Protein AF-A0A235H9I3-F1 (afdb_monomer)

Radius of gyration: 16.83 Å; Cα contacts (8 Å, |Δi|>4): 30; chains: 1; bounding box: 25×37×38 Å

pLDDT: mean 73.73, std 14.05, range [42.53, 93.44]

Sequence (68 aa):
MKLLLAKFDPATDLYMLAFKARCGGCGRRGCHIQPSEPPAPGTPGYREWLSDEMNRCQAFLTQARERL

Organism: Azospirillum brasilense (NCBI:txid192)

Solvent-accessible surface area (backbone atoms only — not comparable to full-atom values): 4358 Å² total; per-residue (Å²): 144,87,60,74,69,80,77,49,63,92,86,58,46,73,66,57,48,43,47,69,37,58,41,90,87,78,65,45,67,20,59,92,63,67,78,72,78,74,66,54,91,91,42,90,64,24,69,61,51,50,53,54,50,50,51,52,51,50,53,50,54,53,58,50,61,78,74,108

Mean predicted aligned error: 13.14 Å

Structure (mmCIF, N/CA/C/O backbone):
data_AF-A0A235H9I3-F1
#
_entry.id   AF-A0A235H9I3-F1
#
loop_
_atom_site.group_PDB
_atom_site.id
_atom_site.type_symb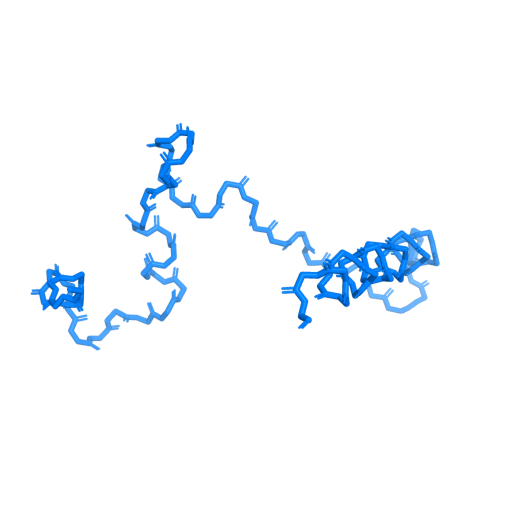ol
_atom_site.label_atom_id
_atom_site.label_alt_id
_atom_site.label_comp_id
_atom_site.label_asym_id
_atom_site.label_entity_id
_atom_site.label_seq_id
_atom_site.pdbx_PDB_ins_code
_atom_site.Cartn_x
_atom_site.Cartn_y
_atom_site.Cartn_z
_atom_site.occupancy
_atom_site.B_iso_or_equiv
_atom_site.auth_seq_id
_atom_site.auth_comp_id
_atom_site.auth_asym_id
_atom_site.auth_atom_id
_atom_site.pdbx_PDB_model_num
ATOM 1 N N . MET A 1 1 ? -4.854 -11.995 22.417 1.00 42.53 1 MET A N 1
ATOM 2 C CA . MET A 1 1 ? -4.021 -11.679 21.233 1.00 42.53 1 MET A CA 1
ATOM 3 C C . MET A 1 1 ? -2.745 -12.542 21.210 1.00 42.53 1 MET A C 1
ATOM 5 O O . MET A 1 1 ? -1.651 -12.004 21.216 1.00 42.53 1 MET A O 1
ATOM 9 N N . LYS A 1 2 ? -2.857 -13.885 21.259 1.00 44.41 2 LYS A N 1
ATOM 10 C CA . LYS A 1 2 ? -1.716 -14.772 21.599 1.00 44.41 2 LYS A CA 1
ATOM 11 C C . LYS A 1 2 ? -1.457 -15.951 20.642 1.00 44.41 2 LYS A C 1
ATOM 13 O O . LYS A 1 2 ? -0.642 -16.798 20.968 1.00 44.41 2 LYS A O 1
ATOM 18 N N . LEU A 1 3 ? -2.134 -16.050 19.490 1.00 49.97 3 LEU A N 1
ATOM 19 C CA . LEU A 1 3 ? -2.117 -17.297 18.694 1.00 49.97 3 LEU A CA 1
ATOM 20 C C . LEU A 1 3 ? -1.983 -17.140 17.173 1.00 49.97 3 LEU A C 1
ATOM 22 O O . LEU A 1 3 ? -2.084 -18.137 16.464 1.00 49.97 3 LEU A O 1
ATOM 26 N N . LEU A 1 4 ? -1.749 -15.935 16.642 1.00 53.28 4 LEU A N 1
ATOM 27 C CA . LEU A 1 4 ? -1.492 -15.813 15.200 1.00 53.28 4 LEU A CA 1
ATOM 28 C C . LEU A 1 4 ? -0.098 -16.341 14.845 1.00 53.28 4 LEU A C 1
ATOM 30 O O . LEU A 1 4 ? 0.006 -17.149 13.936 1.00 53.28 4 LEU A O 1
ATOM 34 N N . LEU A 1 5 ? 0.935 -15.990 15.619 1.00 53.00 5 LEU A N 1
ATOM 35 C CA . LEU A 1 5 ? 2.313 -16.437 15.368 1.00 53.00 5 LEU A CA 1
ATOM 36 C C . LEU A 1 5 ? 2.531 -17.936 15.632 1.00 53.00 5 LEU A C 1
ATOM 38 O O . LEU A 1 5 ? 3.319 -18.558 14.940 1.00 53.00 5 LEU A O 1
ATOM 42 N N . ALA A 1 6 ? 1.788 -18.545 16.562 1.00 60.38 6 ALA A N 1
ATOM 43 C CA . ALA A 1 6 ? 1.936 -19.968 16.897 1.00 60.38 6 ALA A CA 1
ATOM 44 C C . ALA A 1 6 ? 1.482 -20.932 15.780 1.00 60.38 6 ALA A C 1
ATOM 46 O O . ALA A 1 6 ? 1.745 -22.127 15.858 1.00 60.38 6 ALA A O 1
ATOM 47 N N . LYS A 1 7 ? 0.765 -20.434 14.762 1.00 64.12 7 LYS A N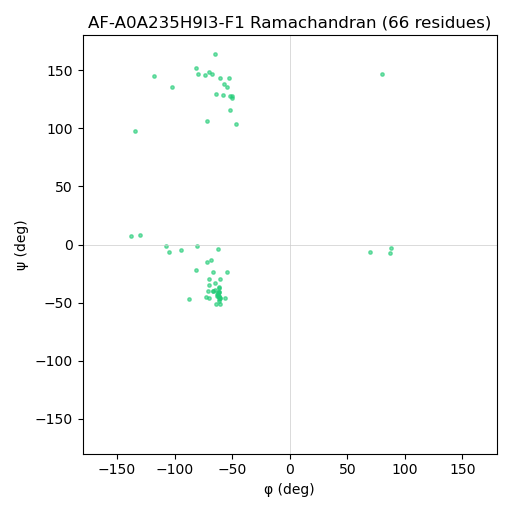 1
ATOM 48 C CA . LYS A 1 7 ? 0.295 -21.228 13.614 1.00 64.12 7 LYS A CA 1
ATOM 49 C C . LYS A 1 7 ? 1.239 -21.178 12.412 1.00 64.12 7 LYS A C 1
ATOM 51 O O . LYS A 1 7 ? 0.963 -21.841 11.414 1.00 64.12 7 LYS A O 1
ATOM 56 N N . PHE A 1 8 ? 2.294 -20.372 12.474 1.00 65.81 8 PHE A N 1
ATOM 57 C CA . PHE A 1 8 ? 3.225 -20.189 11.370 1.00 65.81 8 PHE A CA 1
ATOM 58 C C . PHE A 1 8 ? 4.618 -20.643 11.782 1.00 65.81 8 PHE A C 1
ATOM 60 O O . PHE A 1 8 ? 5.010 -20.512 12.938 1.00 65.81 8 PHE A O 1
ATOM 67 N N . ASP A 1 9 ? 5.339 -21.210 10.818 1.00 72.69 9 ASP A N 1
ATOM 68 C CA . ASP A 1 9 ? 6.723 -21.622 11.008 1.00 72.69 9 ASP A CA 1
ATOM 69 C C . ASP A 1 9 ? 7.566 -20.409 11.453 1.00 72.69 9 ASP A C 1
ATOM 71 O O . ASP A 1 9 ? 7.361 -19.327 10.891 1.00 72.69 9 ASP A O 1
ATOM 75 N N . PRO A 1 10 ? 8.491 -20.546 12.419 1.00 69.62 10 PRO A N 1
ATOM 76 C CA . PRO A 1 10 ? 9.387 -19.464 12.837 1.00 69.62 10 PRO A CA 1
ATOM 77 C C . PRO A 1 10 ? 10.207 -18.831 11.700 1.00 69.62 10 PRO A C 1
ATOM 79 O O . PRO A 1 10 ? 10.602 -17.675 11.816 1.00 69.62 10 PRO A O 1
ATOM 82 N N . ALA A 1 11 ? 10.432 -19.549 10.596 1.00 76.12 11 ALA A N 1
ATOM 83 C CA . ALA A 1 11 ? 11.064 -19.045 9.377 1.00 76.12 11 ALA A CA 1
ATOM 84 C C . ALA A 1 11 ? 10.105 -18.261 8.459 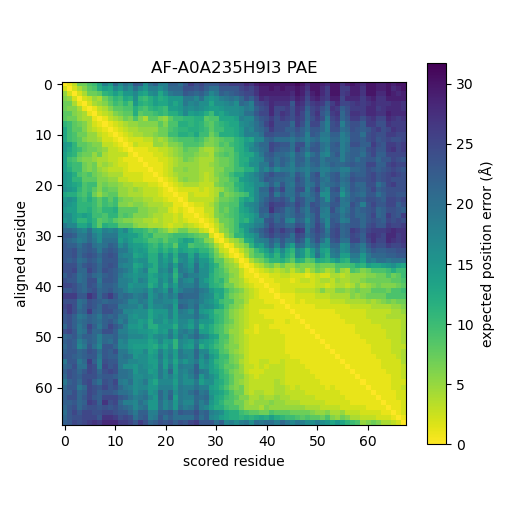1.00 76.12 11 ALA A C 1
ATOM 86 O O . ALA A 1 11 ? 10.511 -17.782 7.402 1.00 76.12 11 ALA A O 1
ATOM 87 N N . THR A 1 12 ? 8.826 -18.128 8.825 1.00 69.25 12 THR A N 1
ATOM 88 C CA . THR A 1 12 ? 7.854 -17.341 8.059 1.00 69.25 12 THR A CA 1
ATOM 89 C C . THR A 1 12 ? 8.162 -15.859 8.240 1.00 69.25 12 THR A C 1
ATOM 91 O O . THR A 1 12 ? 7.875 -15.282 9.289 1.00 69.25 12 THR A O 1
ATOM 94 N N . ASP A 1 13 ? 8.714 -15.235 7.203 1.00 71.06 13 ASP A N 1
ATOM 95 C CA . ASP A 1 13 ? 8.959 -13.798 7.203 1.00 71.06 13 ASP A CA 1
ATOM 96 C C . ASP A 1 13 ? 7.643 -12.986 7.250 1.00 71.06 13 ASP A C 1
ATOM 98 O O . ASP A 1 13 ? 6.531 -13.486 7.023 1.00 71.06 13 ASP A O 1
ATOM 102 N N . LEU A 1 14 ? 7.761 -11.698 7.581 1.00 68.06 14 LEU A N 1
ATOM 103 C CA . LEU A 1 14 ? 6.609 -10.801 7.707 1.00 68.06 14 LEU A CA 1
ATOM 104 C C . LEU A 1 14 ? 5.821 -10.666 6.393 1.00 68.06 14 LEU A C 1
ATOM 106 O O . LEU A 1 14 ? 4.603 -10.485 6.429 1.00 68.06 14 LEU A O 1
ATOM 110 N N . TYR A 1 15 ? 6.489 -10.799 5.245 1.00 65.62 15 TYR A N 1
ATOM 111 C CA . TYR A 1 15 ? 5.868 -10.748 3.925 1.00 65.62 15 TYR A CA 1
ATOM 112 C C . TYR A 1 15 ? 5.000 -11.992 3.677 1.00 65.62 15 TYR A C 1
ATOM 114 O O . TYR A 1 15 ? 3.827 -11.885 3.319 1.00 65.62 15 TYR A O 1
ATOM 122 N N . MET A 1 16 ? 5.509 -13.182 3.979 1.00 70.00 16 MET A N 1
ATOM 123 C CA . MET A 1 16 ? 4.782 -14.442 3.938 1.00 70.00 16 MET A CA 1
ATOM 124 C C . MET A 1 16 ? 3.596 -14.446 4.904 1.00 70.00 16 MET A C 1
ATOM 126 O O . MET A 1 16 ? 2.520 -14.932 4.553 1.00 70.00 16 MET A O 1
ATOM 130 N N . LEU A 1 17 ? 3.763 -13.900 6.112 1.00 70.62 17 LEU A N 1
ATOM 131 C CA . LEU A 1 17 ? 2.674 -13.710 7.077 1.00 70.62 17 LEU A CA 1
ATOM 132 C C . LEU A 1 17 ? 1.577 -12.804 6.508 1.00 70.62 17 LEU A C 1
ATOM 134 O O . LEU A 1 17 ? 0.398 -13.160 6.569 1.00 70.62 17 LEU A O 1
ATOM 138 N N . ALA A 1 18 ? 1.954 -11.678 5.901 1.00 69.06 18 ALA A N 1
ATOM 139 C CA . ALA A 1 18 ? 1.033 -10.745 5.258 1.00 69.06 18 ALA A CA 1
ATOM 140 C C . ALA A 1 18 ? 0.267 -11.388 4.084 1.00 69.06 18 ALA A C 1
ATOM 142 O O . ALA A 1 18 ? -0.9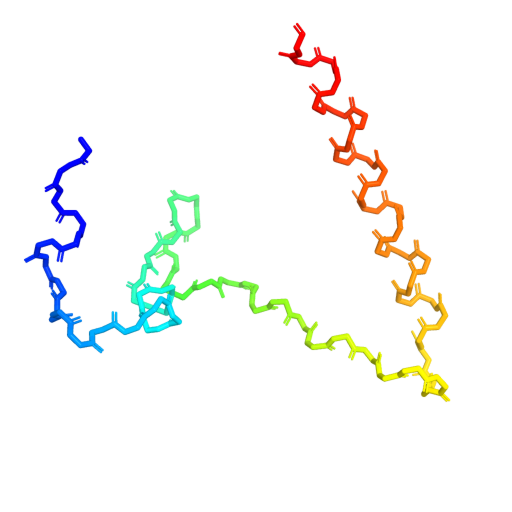34 -11.166 3.924 1.00 69.06 18 ALA A O 1
ATOM 143 N N . PHE A 1 19 ? 0.922 -12.262 3.314 1.00 66.69 19 PHE A N 1
ATOM 144 C CA . PHE A 1 19 ? 0.289 -13.047 2.248 1.00 66.69 19 PHE A CA 1
ATOM 145 C C . PHE A 1 19 ? -0.667 -14.131 2.766 1.00 66.69 19 PHE A C 1
ATOM 147 O O . PHE A 1 19 ? -1.696 -14.417 2.150 1.00 66.69 19 PHE A O 1
ATOM 154 N N . LYS A 1 20 ? -0.346 -14.743 3.909 1.00 70.81 20 LYS A N 1
ATOM 155 C CA . LYS A 1 20 ? -1.155 -15.806 4.528 1.00 70.81 20 LYS A CA 1
ATOM 156 C C . LYS A 1 20 ? -2.334 -15.259 5.343 1.00 70.81 20 LYS A C 1
ATOM 158 O O . LYS A 1 20 ? -3.311 -15.986 5.557 1.00 70.81 20 LYS A O 1
ATOM 163 N N . ALA A 1 21 ? -2.272 -14.004 5.786 1.00 71.25 21 ALA A N 1
ATOM 164 C CA . ALA A 1 21 ? -3.332 -13.347 6.541 1.00 71.25 21 ALA A CA 1
ATOM 165 C C . ALA A 1 21 ? -4.593 -13.115 5.688 1.00 71.25 21 ALA A C 1
ATOM 167 O O . ALA A 1 21 ? -4.525 -12.883 4.480 1.00 71.25 21 ALA A O 1
ATOM 168 N N . ARG A 1 22 ? -5.768 -13.179 6.329 1.00 71.19 22 ARG A N 1
ATOM 169 C CA . ARG A 1 22 ? -7.044 -12.754 5.734 1.00 71.19 22 ARG A CA 1
ATOM 170 C C . ARG A 1 22 ? -7.430 -11.389 6.280 1.00 71.19 22 ARG A C 1
ATOM 172 O O . ARG A 1 22 ? -7.363 -11.172 7.487 1.00 71.19 22 ARG A O 1
ATOM 179 N N . CYS A 1 23 ? -7.875 -10.495 5.404 1.00 70.31 23 CYS A N 1
ATOM 180 C CA . CYS A 1 23 ? -8.442 -9.222 5.831 1.00 70.31 23 CYS A CA 1
ATOM 181 C C . CYS A 1 23 ? -9.733 -9.460 6.629 1.00 70.31 23 CYS A C 1
ATOM 183 O O . CYS A 1 23 ? -10.626 -10.161 6.155 1.00 70.31 23 CYS A O 1
ATOM 185 N N . GLY A 1 24 ? -9.853 -8.849 7.812 1.00 65.75 24 GLY A N 1
ATOM 186 C CA . GLY A 1 24 ? -11.057 -8.954 8.645 1.00 65.75 24 GLY A CA 1
ATOM 187 C C . GLY A 1 24 ? -12.304 -8.299 8.037 1.00 65.75 24 GLY A C 1
ATOM 188 O O . GLY A 1 24 ? -13.409 -8.700 8.375 1.00 65.75 24 GLY A O 1
ATOM 189 N N . GLY A 1 25 ? -12.136 -7.332 7.125 1.00 66.44 25 GLY A N 1
ATOM 190 C CA . GLY A 1 25 ? -13.245 -6.645 6.452 1.00 66.44 25 GLY A CA 1
ATOM 191 C C . GLY A 1 25 ? -13.731 -7.348 5.182 1.00 66.44 25 GLY A C 1
ATOM 192 O O . GLY A 1 25 ? -14.928 -7.539 5.008 1.00 66.44 25 GLY A O 1
ATOM 193 N N . CYS A 1 26 ? -12.817 -7.759 4.293 1.00 73.38 26 CYS A N 1
ATOM 194 C CA . CYS A 1 26 ? -13.186 -8.344 2.994 1.00 73.38 26 CYS A CA 1
ATOM 195 C C . CYS A 1 26 ? -13.002 -9.869 2.901 1.00 73.38 26 CYS A C 1
ATOM 197 O O . CYS A 1 26 ? -13.342 -10.465 1.881 1.00 73.38 26 CYS A O 1
ATOM 199 N N . GLY A 1 27 ? -12.425 -10.519 3.919 1.00 65.44 27 GLY A N 1
ATOM 200 C CA . GLY A 1 27 ? -12.237 -11.976 3.989 1.00 65.44 27 GLY A CA 1
ATOM 201 C C . GLY A 1 27 ? -11.211 -12.571 3.012 1.00 65.44 27 GLY A C 1
ATOM 202 O O . GLY A 1 27 ? -10.903 -13.765 3.099 1.00 65.44 27 GLY A O 1
ATOM 203 N N . ARG A 1 28 ? -10.656 -11.768 2.093 1.00 64.38 28 ARG A N 1
ATOM 204 C CA . ARG A 1 28 ? -9.668 -12.198 1.089 1.00 64.38 28 ARG A CA 1
ATOM 205 C C . ARG A 1 28 ? -8.291 -12.433 1.723 1.00 64.38 28 ARG A C 1
ATOM 207 O O . ARG A 1 28 ? -7.936 -11.768 2.698 1.00 64.38 28 ARG A O 1
ATOM 214 N N . ARG A 1 29 ? -7.550 -13.418 1.190 1.00 63.16 29 ARG A N 1
ATOM 215 C CA . ARG A 1 29 ? -6.160 -13.740 1.573 1.00 63.16 29 ARG A CA 1
ATOM 216 C C . ARG A 1 29 ? -5.184 -12.784 0.894 1.00 63.16 29 ARG A C 1
ATOM 218 O O . ARG A 1 29 ? -5.411 -12.409 -0.253 1.00 63.16 29 ARG A O 1
ATOM 225 N N . GLY A 1 30 ? -4.100 -12.476 1.594 1.00 60.47 30 GLY A N 1
ATOM 226 C CA . GLY A 1 30 ? -3.101 -11.510 1.171 1.00 60.47 30 GLY A CA 1
ATOM 227 C C . GLY A 1 30 ? -3.559 -10.091 1.459 1.00 60.47 30 GLY A C 1
ATOM 228 O O . GLY A 1 30 ? -4.754 -9.786 1.415 1.00 60.47 30 GLY A O 1
ATOM 229 N N . CYS A 1 31 ? -2.611 -9.216 1.781 1.00 55.38 31 CYS A N 1
ATOM 230 C CA . CYS A 1 31 ? -2.816 -7.780 1.676 1.00 55.38 31 CYS A CA 1
ATOM 231 C C . CYS A 1 31 ? -3.458 -7.502 0.312 1.00 55.38 31 CYS A C 1
ATOM 233 O O . CYS A 1 31 ? -2.799 -7.576 -0.717 1.00 55.38 31 CYS A O 1
ATOM 235 N N . HIS A 1 32 ? -4.764 -7.233 0.299 1.00 48.75 32 HIS A N 1
ATOM 236 C CA . HIS A 1 32 ? -5.569 -6.991 -0.905 1.00 48.75 32 HIS A CA 1
ATOM 237 C C . HIS A 1 32 ? -5.100 -5.751 -1.679 1.00 48.75 32 HIS A C 1
ATOM 239 O O . HIS A 1 32 ? -5.615 -5.452 -2.750 1.00 48.75 32 HIS A O 1
ATOM 245 N N . ILE A 1 33 ? -4.123 -5.047 -1.118 1.00 49.03 33 ILE A N 1
ATOM 246 C CA . ILE A 1 33 ? -3.361 -3.969 -1.701 1.00 49.03 33 ILE A CA 1
ATOM 247 C C . ILE A 1 33 ? -1.912 -4.299 -1.322 1.00 49.03 33 ILE A C 1
ATOM 249 O O . ILE A 1 33 ? -1.491 -4.041 -0.194 1.00 49.03 33 ILE A O 1
ATOM 253 N N . GLN A 1 34 ? -1.147 -4.924 -2.224 1.00 50.25 34 GLN A N 1
ATOM 254 C CA . GLN A 1 34 ? 0.282 -4.608 -2.222 1.00 50.25 34 GLN A CA 1
ATOM 255 C C . GLN A 1 34 ? 0.336 -3.094 -2.440 1.00 50.25 34 GLN A C 1
ATOM 257 O O . GLN A 1 34 ? -0.344 -2.624 -3.359 1.00 50.25 34 GLN A O 1
ATOM 262 N N . PRO A 1 35 ? 1.052 -2.310 -1.614 1.00 53.75 35 PRO A N 1
ATOM 263 C CA . PRO A 1 35 ? 1.398 -0.963 -2.030 1.00 53.75 35 PRO A CA 1
ATOM 264 C C . PRO A 1 35 ? 2.037 -1.133 -3.403 1.00 53.75 35 PRO A C 1
ATOM 266 O O . PRO A 1 35 ? 3.025 -1.858 -3.518 1.00 53.75 35 PRO A O 1
ATOM 269 N N . SER A 1 36 ? 1.412 -0.592 -4.449 1.00 63.09 36 SER A N 1
ATOM 270 C CA . SER A 1 36 ? 2.061 -0.535 -5.753 1.00 63.09 36 SER A CA 1
ATOM 271 C C . SER A 1 36 ? 3.432 0.070 -5.506 1.00 63.09 36 SER A C 1
ATOM 273 O O . SER A 1 36 ? 3.502 1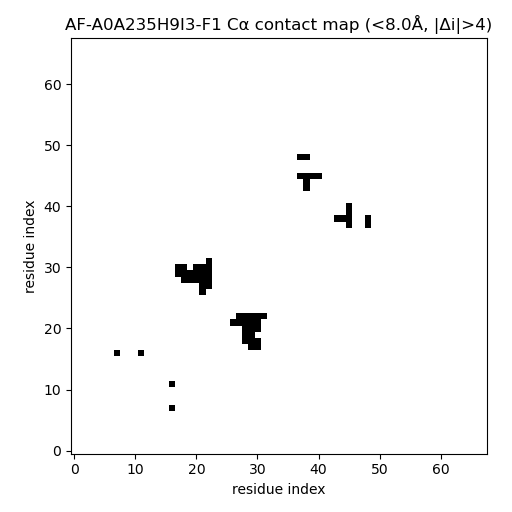.118 -4.852 1.00 63.09 36 SER A O 1
ATOM 275 N N . GLU A 1 37 ? 4.496 -0.607 -5.945 1.00 65.69 37 GLU A N 1
ATOM 276 C CA . GLU A 1 37 ? 5.828 -0.027 -5.831 1.00 65.69 37 GLU A CA 1
ATOM 277 C C . GLU A 1 37 ? 5.772 1.386 -6.413 1.00 65.69 37 GLU A C 1
ATOM 279 O O . GLU A 1 37 ? 5.210 1.580 -7.500 1.00 65.69 37 GLU A O 1
ATOM 284 N N . PRO A 1 38 ? 6.243 2.388 -5.657 1.00 76.62 38 PRO A N 1
ATOM 285 C CA . PRO A 1 38 ? 6.163 3.754 -6.117 1.00 76.62 38 PRO A CA 1
ATOM 286 C C . PRO A 1 38 ? 6.957 3.892 -7.420 1.00 76.62 38 PRO A C 1
ATOM 288 O O . PRO A 1 38 ? 8.018 3.273 -7.556 1.00 76.62 38 PRO A O 1
ATOM 291 N N . PRO A 1 39 ? 6.485 4.706 -8.380 1.00 82.38 39 PRO A N 1
ATOM 292 C CA . PRO A 1 39 ? 7.291 5.060 -9.539 1.00 82.38 39 PRO A CA 1
ATOM 293 C C . PRO A 1 39 ? 8.653 5.606 -9.087 1.00 82.38 39 PRO A C 1
ATOM 295 O O . PRO A 1 39 ? 8.758 6.304 -8.076 1.00 82.38 39 PRO A O 1
ATOM 298 N N . ALA A 1 40 ? 9.716 5.298 -9.831 1.00 82.62 40 ALA A N 1
ATOM 299 C CA . ALA A 1 40 ? 11.042 5.814 -9.506 1.00 82.62 40 ALA A CA 1
ATOM 300 C C . ALA A 1 40 ? 11.116 7.333 -9.772 1.00 82.62 40 ALA A C 1
ATOM 302 O O . ALA A 1 40 ? 10.477 7.820 -10.716 1.00 82.62 40 ALA A O 1
ATOM 303 N N . PRO A 1 41 ? 11.914 8.100 -9.003 1.00 88.75 41 PRO A N 1
ATOM 304 C CA . PRO A 1 41 ? 12.114 9.521 -9.264 1.00 88.75 41 PRO A CA 1
ATOM 305 C C . PRO A 1 41 ? 12.532 9.784 -10.716 1.00 88.75 41 PRO A C 1
ATOM 307 O O . PRO A 1 41 ? 13.475 9.182 -11.222 1.00 88.75 41 PRO A O 1
ATOM 310 N N . GLY A 1 42 ? 11.816 10.688 -11.389 1.00 87.25 42 GLY A N 1
ATOM 311 C CA . GLY A 1 42 ? 12.073 11.043 -12.791 1.00 87.25 42 GLY A CA 1
ATOM 312 C C . GLY A 1 42 ? 11.353 10.177 -13.830 1.00 87.25 42 GLY A C 1
ATOM 313 O O . GLY A 1 42 ? 11.433 10.485 -15.017 1.00 87.25 42 GLY A O 1
ATOM 314 N N . THR A 1 43 ? 10.616 9.142 -13.416 1.00 89.62 43 THR A N 1
ATOM 315 C CA . THR A 1 43 ? 9.746 8.381 -14.327 1.00 89.62 43 THR A CA 1
ATOM 316 C C . THR A 1 43 ? 8.406 9.096 -14.556 1.00 89.62 43 THR A C 1
ATOM 318 O O . THR A 1 43 ? 7.954 9.853 -13.687 1.00 89.62 43 THR A O 1
ATOM 321 N N . PRO A 1 44 ? 7.751 8.900 -15.718 1.00 89.56 44 PRO A N 1
ATOM 322 C CA . PRO A 1 44 ? 6.404 9.420 -15.950 1.00 89.56 44 PRO A CA 1
ATOM 323 C C . PRO A 1 44 ? 5.433 8.966 -14.851 1.00 89.56 44 PRO A C 1
ATOM 325 O O . PRO A 1 44 ? 5.441 7.798 -14.470 1.00 89.56 44 PRO A O 1
ATOM 328 N N . GLY A 1 45 ? 4.601 9.875 -14.335 1.00 84.69 45 GLY A N 1
ATOM 329 C CA . GLY A 1 45 ? 3.663 9.575 -13.246 1.00 84.69 45 GLY A CA 1
ATOM 330 C C . GLY A 1 45 ? 4.239 9.733 -11.833 1.00 84.69 45 GLY A C 1
ATOM 331 O O . GLY A 1 45 ? 3.490 9.652 -10.862 1.00 84.69 45 GLY A O 1
ATOM 332 N N . TYR A 1 46 ? 5.551 9.975 -11.682 1.00 89.94 46 TYR A N 1
ATOM 333 C CA . TYR A 1 46 ? 6.176 10.139 -10.364 1.00 89.94 46 TYR A CA 1
ATOM 334 C C . TYR A 1 46 ? 5.646 11.350 -9.592 1.00 89.94 46 TYR A C 1
ATOM 336 O O . TYR A 1 46 ? 5.422 11.268 -8.386 1.00 89.94 46 TYR A O 1
ATOM 344 N N . ARG A 1 47 ? 5.461 12.489 -10.268 1.00 93.44 47 ARG A N 1
ATOM 345 C CA . ARG A 1 47 ? 5.042 13.734 -9.605 1.00 93.44 47 ARG A CA 1
ATOM 346 C C . ARG A 1 47 ? 3.590 13.658 -9.151 1.00 93.44 47 ARG A C 1
ATOM 348 O O . ARG A 1 47 ? 3.272 14.114 -8.058 1.00 93.44 47 ARG A O 1
ATOM 355 N N . GLU A 1 48 ? 2.744 13.064 -9.980 1.00 91.00 48 GLU A N 1
ATOM 356 C CA . GLU A 1 48 ? 1.334 12.816 -9.709 1.00 91.00 48 GLU A CA 1
ATOM 357 C C . GLU A 1 48 ? 1.191 11.856 -8.525 1.00 91.00 48 GLU A C 1
ATOM 359 O O . GLU A 1 48 ? 0.555 12.200 -7.530 1.00 91.00 48 GLU A O 1
ATOM 364 N N . TRP A 1 49 ? 1.897 10.720 -8.571 1.00 89.94 49 TRP A N 1
ATOM 365 C CA . TRP A 1 49 ? 1.944 9.768 -7.462 1.00 89.94 49 TRP A CA 1
ATOM 366 C C . TRP A 1 49 ? 2.418 10.420 -6.156 1.00 89.94 49 TRP A C 1
ATOM 368 O O . TRP A 1 49 ? 1.795 10.231 -5.114 1.00 89.94 49 TRP A O 1
ATOM 378 N N . LEU A 1 50 ? 3.491 11.220 -6.204 1.00 91.88 50 LEU A N 1
ATOM 379 C CA . LEU A 1 50 ? 4.036 11.888 -5.021 1.00 91.88 50 LEU A CA 1
ATOM 380 C C . LEU A 1 50 ? 3.021 12.863 -4.409 1.00 91.88 50 LEU A C 1
ATOM 382 O O . LEU A 1 50 ? 2.864 12.899 -3.191 1.00 91.88 50 LEU A O 1
ATOM 386 N N . SER A 1 51 ? 2.317 13.630 -5.243 1.00 91.75 51 SER A N 1
ATOM 387 C CA . SER A 1 51 ? 1.266 14.545 -4.793 1.00 91.75 51 SER A CA 1
ATOM 388 C C . SER A 1 51 ? 0.116 13.800 -4.107 1.00 91.75 51 SER A C 1
ATOM 390 O O . SER A 1 51 ? -0.319 14.187 -3.020 1.00 91.75 51 SER A O 1
ATOM 392 N N . ASP A 1 52 ? -0.361 12.711 -4.708 1.00 88.19 52 ASP A N 1
ATOM 393 C CA . ASP A 1 52 ? -1.440 11.893 -4.148 1.00 88.19 52 ASP A CA 1
ATOM 394 C C . ASP A 1 52 ? -1.026 11.225 -2.831 1.00 88.19 52 ASP A C 1
ATOM 396 O O . ASP A 1 52 ? -1.798 11.187 -1.867 1.00 88.19 52 ASP A O 1
ATOM 400 N N . GLU A 1 53 ? 0.221 10.763 -2.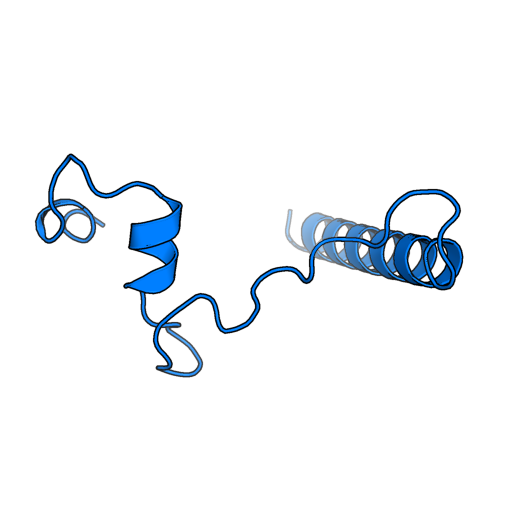746 1.00 89.69 53 GLU A N 1
ATOM 401 C CA . GLU A 1 53 ? 0.784 10.161 -1.542 1.00 89.69 53 GLU A CA 1
ATOM 402 C C . GLU A 1 53 ? 0.924 11.18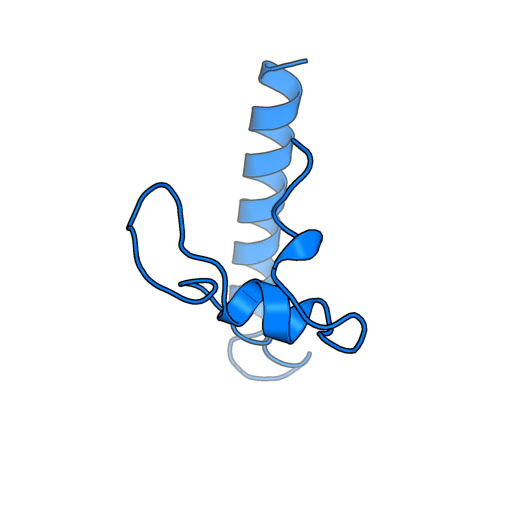0 -0.399 1.00 89.69 53 GLU A C 1
ATOM 404 O O . GLU A 1 53 ? 0.582 10.877 0.750 1.00 89.69 53 GLU A O 1
ATOM 409 N N . MET A 1 54 ? 1.339 12.416 -0.704 1.00 92.06 54 MET A N 1
ATOM 410 C CA . MET A 1 54 ? 1.363 13.517 0.266 1.00 92.06 54 MET A CA 1
ATOM 411 C C . MET A 1 54 ? -0.043 13.836 0.789 1.00 92.06 54 MET A C 1
ATOM 413 O O . MET A 1 54 ? -0.234 13.964 2.002 1.00 92.06 54 MET A O 1
ATOM 417 N N . ASN A 1 55 ? -1.042 13.901 -0.096 1.00 90.50 55 ASN A N 1
ATOM 418 C CA . ASN A 1 55 ? -2.437 14.139 0.282 1.00 90.50 55 ASN A CA 1
ATOM 419 C C . ASN A 1 55 ? -2.982 13.026 1.186 1.00 90.50 55 ASN A C 1
ATOM 421 O O . ASN A 1 55 ? -3.613 13.302 2.211 1.00 90.50 55 ASN A O 1
ATOM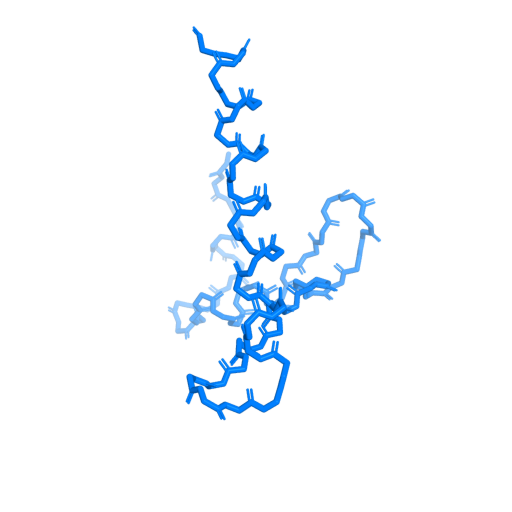 425 N N . ARG A 1 56 ? -2.696 11.762 0.850 1.00 84.69 56 ARG A N 1
ATOM 426 C CA . ARG A 1 56 ? -3.077 10.598 1.660 1.00 84.69 56 ARG A CA 1
ATOM 427 C C . ARG A 1 56 ? -2.457 10.656 3.056 1.00 84.69 56 ARG A C 1
ATOM 429 O O . ARG A 1 56 ? -3.165 10.447 4.045 1.00 84.69 56 ARG A O 1
ATOM 436 N N . CYS A 1 57 ? -1.164 10.973 3.147 1.00 85.62 57 CYS A N 1
ATOM 437 C CA . CYS A 1 57 ? -0.462 11.137 4.421 1.00 85.62 57 CYS A CA 1
ATOM 438 C C . CYS A 1 57 ? -1.063 12.274 5.258 1.00 85.62 57 CYS A C 1
ATOM 440 O O . CYS A 1 57 ? -1.323 12.094 6.448 1.00 85.62 57 CYS A O 1
ATOM 442 N N . GLN A 1 58 ? -1.343 13.423 4.640 1.00 90.75 58 GLN A N 1
ATOM 443 C CA . GLN A 1 58 ? -1.937 14.564 5.331 1.00 90.75 58 GLN A CA 1
ATOM 444 C C . GLN A 1 58 ? -3.334 14.240 5.875 1.00 90.75 58 GLN A C 1
ATOM 446 O O . GLN A 1 58 ? -3.627 14.551 7.029 1.00 90.75 58 GLN A O 1
ATOM 451 N N . ALA A 1 59 ? -4.179 13.572 5.085 1.00 84.69 59 ALA A N 1
ATOM 452 C CA . ALA A 1 59 ? -5.514 13.162 5.515 1.00 84.69 59 ALA A CA 1
ATOM 453 C C . ALA A 1 59 ? -5.464 12.199 6.711 1.00 84.69 59 ALA A C 1
ATOM 455 O O . ALA A 1 59 ? -6.247 12.342 7.652 1.00 84.69 59 ALA A O 1
ATOM 456 N N . PHE A 1 60 ? -4.524 11.249 6.700 1.00 83.56 60 PHE A N 1
ATOM 457 C CA . PHE A 1 60 ? -4.298 10.343 7.825 1.00 83.56 60 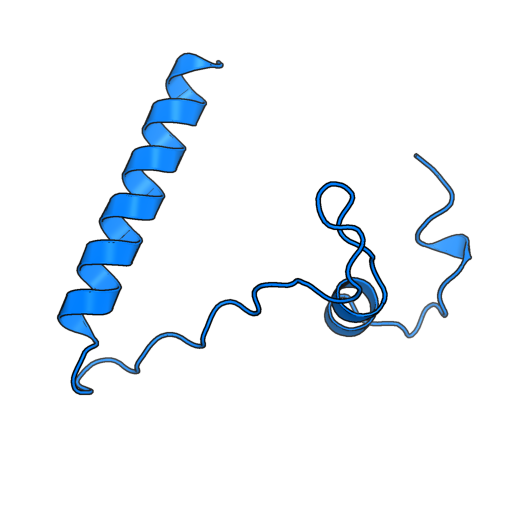PHE A CA 1
ATOM 458 C C . PHE A 1 60 ? -3.892 11.102 9.093 1.00 83.56 60 PHE A C 1
ATOM 460 O O . PHE A 1 60 ? -4.479 10.886 10.152 1.00 83.56 60 PHE A O 1
ATOM 467 N N . LEU A 1 61 ? -2.921 12.016 8.989 1.00 89.00 61 LEU A N 1
ATOM 468 C CA . LEU A 1 61 ? -2.448 12.805 10.129 1.00 89.00 61 LEU A CA 1
ATOM 469 C C . LEU A 1 61 ? -3.552 13.688 10.717 1.00 89.00 61 LEU A C 1
ATOM 471 O O . LEU A 1 61 ? -3.671 13.777 11.937 1.00 89.00 61 LEU A O 1
ATOM 475 N N . THR A 1 62 ? -4.376 14.311 9.872 1.00 92.38 62 THR A N 1
ATOM 476 C CA . THR A 1 62 ? -5.532 15.097 10.323 1.00 92.38 62 THR A CA 1
ATOM 477 C C . THR A 1 62 ? -6.511 14.226 11.110 1.00 92.38 62 THR A C 1
ATOM 479 O O . THR A 1 62 ? -6.819 14.547 12.255 1.00 92.38 62 THR A O 1
ATOM 482 N N . GLN A 1 63 ? -6.917 13.076 10.561 1.00 84.75 63 GLN A N 1
ATOM 483 C CA . GLN A 1 63 ? -7.831 12.151 11.245 1.00 84.75 63 GLN A CA 1
ATOM 484 C C . GLN A 1 63 ? -7.257 11.605 12.558 1.00 84.75 63 GLN A C 1
ATOM 486 O O . GLN A 1 63 ? -7.994 11.400 13.519 1.00 84.75 63 GLN A O 1
ATOM 491 N N . ALA A 1 64 ? -5.948 11.349 12.615 1.00 85.19 64 ALA A N 1
ATOM 492 C CA . ALA A 1 64 ? -5.292 10.883 13.832 1.00 85.19 64 ALA A CA 1
ATOM 493 C C . ALA A 1 64 ? -5.311 11.954 14.934 1.00 85.19 64 ALA A C 1
ATOM 495 O O . ALA A 1 64 ? -5.557 11.622 16.090 1.00 85.19 64 ALA A O 1
ATOM 496 N N . ARG A 1 65 ? -5.104 13.233 14.580 1.00 88.62 65 ARG A N 1
ATOM 497 C CA . ARG A 1 65 ? -5.168 14.357 15.532 1.00 88.62 65 ARG A CA 1
ATOM 498 C C . ARG A 1 65 ? -6.562 14.566 16.112 1.00 88.62 65 ARG A C 1
ATOM 500 O O . ARG A 1 65 ? -6.660 14.954 17.261 1.00 88.62 65 ARG A O 1
ATOM 507 N N . GLU A 1 66 ? -7.617 14.306 15.348 1.00 88.00 66 GLU A N 1
ATOM 508 C CA . GLU A 1 66 ? -9.005 14.427 15.827 1.00 88.00 66 GLU A CA 1
ATOM 509 C C . GLU A 1 66 ? -9.407 13.324 16.823 1.00 88.00 66 GLU A C 1
ATOM 511 O O . GLU A 1 66 ? -10.440 13.433 17.481 1.00 88.00 66 GLU A O 1
ATOM 516 N N . ARG A 1 67 ? -8.624 12.242 16.916 1.00 73.94 67 ARG A N 1
ATOM 517 C CA . ARG A 1 67 ? -8.906 11.076 17.770 1.00 73.94 67 ARG A CA 1
ATOM 518 C C . ARG A 1 67 ? -8.000 10.968 19.002 1.00 73.94 67 ARG A C 1
ATOM 520 O O . ARG A 1 67 ? -8.166 10.012 19.761 1.00 73.94 67 ARG A O 1
ATOM 527 N N . LEU A 1 68 ? -7.049 11.888 19.164 1.00 62.00 68 LEU A N 1
ATOM 528 C CA . LEU A 1 68 ? -6.150 12.012 20.319 1.00 62.00 68 LEU A CA 1
ATOM 529 C C . LEU A 1 68 ? -6.594 13.181 21.198 1.00 62.00 68 LEU A C 1
ATOM 531 O O . LEU A 1 68 ? -6.517 13.018 22.434 1.00 62.00 68 LEU A O 1
#

Foldseek 3Di:
DPPLPVVDDPPQDPQNSQQQDADPPPRDGHPPDPPPPQDDPPDPCNVVSVVVVVVVVVVVVVVVVVVD

Secondary structure (DSSP, 8-state):
--SSGGGS-TT--HHHHHHHPBPTTT--BS-S---PPPPPTTSTTHHHHHHHHHHHHHHHHHHHHTT-